Protein AF-A0A2J8NZD5-F1 (afdb_monomer_lite)

Organism: Pan troglodytes (NCBI:txid9598)

InterPro domains:
  IPR000998 MAM domain [PF00629] (62-159)
  IPR000998 MAM domain [PS50060] (60-159)
  IPR000998 MAM domain [SM00137] (57-159)
  IPR000998 MAM domain [cd06263] (62-159)
  IPR013320 Concanavalin A-like lectin/glucanase domain superfamily [SSF49899] (60-159)
  IPR051560 MAM domain-containing protein [PTHR23282] (23-158)

pLDDT: mean 88.91, std 10.76, range [33.0, 98.12]

Secondary structure (DSSP, 8-state):
----------------TT---------PPTT--EEEEE--EETTEE-PPEEEEEP----S-----STTGGG-EE-TTSSS--EEEETTT-SSPPPTT-S-SS-TTSSSS-EEEE---STT--TT----EEPP-----SS-----------STT------

Foldseek 3Di:
DDPPDDDDDDDDDDDDVPDDDDDDDDPDDPQDKDKDKDWDQDPVGTDDIDIDIDGRDQPVDFQLQDVCRSVKDWDPPFQDEWDKDFQVVCVVPEDPPDDDNGGPVPDRSGIDTDDHQDPPHDVPGDIDIGDPDDPCPDPDDDDDDDDDFDDPRGDDDDD

Radius of gyration: 21.81 Å; chains: 1; bounding box: 45×36×66 Å

Sequence (159 aa):
NQHNAVVKAIPVRRVEKGQLLEYILTDLRVPHSYEVRLTPYTTFGAGDMASRIIHYTEHNTCHFEDEKICGYTQDLTDNFDWTRQNALTQNPKRSPNTGPPTDISGTPEGYYMFIETSRPRELGDRARLVSPLYNASAKFYCVSFFYHMYGKHIGSLNL

Structure (mmCIF, N/CA/C/O backbone):
data_AF-A0A2J8NZD5-F1
#
_entry.id   AF-A0A2J8NZD5-F1
#
loop_
_atom_site.group_PDB
_atom_site.id
_atom_site.type_symbol
_atom_site.label_atom_id
_atom_site.label_alt_id
_atom_site.label_comp_id
_atom_site.label_asym_id
_atom_site.label_entity_id
_atom_site.label_seq_id
_atom_site.pdbx_PDB_ins_code
_atom_site.Cartn_x
_atom_site.Cartn_y
_atom_site.Cartn_z
_atom_site.occupancy
_atom_site.B_iso_or_equiv
_atom_site.auth_seq_id
_atom_site.auth_comp_id
_atom_site.auth_asym_id
_atom_site.auth_atom_id
_atom_site.pdbx_PDB_model_num
ATOM 1 N N . ASN A 1 1 ? -23.300 -19.268 18.865 1.00 33.00 1 ASN A N 1
ATOM 2 C CA . ASN A 1 1 ? -22.199 -20.238 19.048 1.00 33.00 1 ASN A CA 1
ATOM 3 C C . ASN A 1 1 ? -20.875 -19.492 19.112 1.00 33.00 1 ASN A C 1
ATOM 5 O O . ASN A 1 1 ? -20.461 -18.944 18.106 1.00 33.00 1 ASN A O 1
ATOM 9 N N . GLN A 1 2 ? -20.321 -19.406 20.329 1.00 38.09 2 GLN A N 1
ATOM 10 C CA . GLN A 1 2 ? -19.014 -18.860 20.742 1.00 38.09 2 GLN A CA 1
ATOM 11 C C . GLN A 1 2 ? -18.572 -17.518 20.123 1.00 38.09 2 GLN A C 1
ATOM 13 O O . GLN A 1 2 ? -17.814 -17.463 19.160 1.00 38.09 2 GLN A O 1
ATOM 18 N N . HIS A 1 3 ? -18.979 -16.415 20.762 1.00 53.62 3 HIS A N 1
ATOM 19 C CA . HIS A 1 3 ? -18.250 -15.151 20.654 1.00 53.62 3 HIS A CA 1
ATOM 20 C C . HIS A 1 3 ? -16.900 -15.324 21.362 1.00 53.62 3 HIS A C 1
ATOM 22 O O . HIS A 1 3 ? -16.835 -15.278 22.589 1.00 53.62 3 HIS A O 1
ATOM 28 N N . ASN A 1 4 ? -15.829 -15.570 20.606 1.00 59.75 4 ASN A N 1
ATOM 29 C CA . ASN A 1 4 ? -14.474 -15.572 21.155 1.00 59.75 4 ASN A CA 1
ATOM 30 C C . ASN A 1 4 ? -14.085 -14.136 21.525 1.00 59.75 4 ASN A C 1
ATOM 32 O O . ASN A 1 4 ? -13.623 -13.367 20.683 1.00 59.75 4 ASN A O 1
ATOM 36 N N . ALA A 1 5 ? -14.306 -13.767 22.786 1.00 67.06 5 ALA A N 1
ATOM 37 C CA . ALA A 1 5 ? -13.807 -12.520 23.342 1.00 67.06 5 ALA A CA 1
ATOM 38 C C . ALA A 1 5 ? -12.281 -12.612 23.478 1.00 67.06 5 ALA A C 1
ATOM 40 O O . ALA A 1 5 ? -11.762 -13.414 24.253 1.00 67.06 5 ALA A O 1
ATOM 41 N N . VAL A 1 6 ? -11.558 -11.796 22.713 1.00 78.19 6 VAL A N 1
ATOM 42 C CA . VAL A 1 6 ? -10.104 -11.663 22.849 1.00 78.19 6 VAL A CA 1
ATOM 43 C C . VAL A 1 6 ? -9.832 -10.582 23.886 1.00 78.19 6 VAL A C 1
ATOM 45 O O . VAL A 1 6 ? -10.091 -9.404 23.650 1.00 78.19 6 VAL A O 1
ATOM 48 N N . VAL A 1 7 ? -9.321 -10.985 25.048 1.00 82.62 7 VAL A N 1
ATOM 49 C CA . VAL A 1 7 ? -8.967 -10.065 26.134 1.00 82.62 7 VAL A CA 1
ATOM 50 C C . VAL A 1 7 ? -7.505 -9.654 25.980 1.00 82.62 7 VAL A C 1
ATOM 52 O O . VAL A 1 7 ? -6.620 -10.508 25.947 1.00 82.62 7 VAL A O 1
ATOM 55 N N . LYS A 1 8 ? -7.244 -8.346 25.898 1.00 84.12 8 LYS A N 1
ATOM 56 C CA . LYS A 1 8 ? -5.891 -7.775 25.874 1.00 84.12 8 LYS A CA 1
ATOM 57 C C . LYS A 1 8 ? -5.698 -6.856 27.075 1.00 84.12 8 LYS A C 1
ATOM 59 O O . LYS A 1 8 ? -6.498 -5.951 27.293 1.00 84.12 8 LYS A O 1
ATOM 64 N N . ALA A 1 9 ? -4.630 -7.077 27.838 1.00 85.62 9 ALA A N 1
ATOM 65 C CA . ALA A 1 9 ? -4.220 -6.156 28.889 1.00 85.62 9 ALA A CA 1
ATOM 66 C C . ALA A 1 9 ? -3.434 -4.998 28.262 1.00 85.62 9 ALA A C 1
ATOM 68 O O . ALA A 1 9 ? -2.393 -5.216 27.641 1.00 85.62 9 ALA A O 1
ATOM 69 N N . ILE A 1 10 ? -3.935 -3.773 28.420 1.00 87.38 10 ILE A N 1
ATOM 70 C CA . ILE A 1 10 ? -3.264 -2.558 27.952 1.00 87.38 10 ILE A CA 1
ATOM 71 C C . ILE A 1 10 ? -2.524 -1.961 29.155 1.00 87.38 10 ILE A C 1
ATOM 73 O O . ILE A 1 10 ? -3.181 -1.494 30.087 1.00 87.38 10 ILE A O 1
ATOM 77 N N . PRO A 1 11 ? -1.180 -2.001 29.199 1.00 82.75 11 PRO A N 1
ATOM 78 C CA . PRO A 1 11 ? -0.436 -1.430 30.310 1.00 82.75 11 PRO A CA 1
ATOM 79 C C . PRO A 1 11 ? -0.538 0.094 30.264 1.00 82.75 11 PRO A C 1
ATOM 81 O O . PRO A 1 11 ? -0.139 0.728 29.288 1.00 82.75 11 PRO A O 1
ATOM 84 N N . VAL A 1 12 ? -1.039 0.688 31.342 1.00 81.31 12 VAL A N 1
ATOM 85 C CA . VAL A 1 12 ? -1.168 2.141 31.480 1.00 81.31 12 VAL A CA 1
ATOM 86 C C . VAL A 1 12 ? -0.164 2.620 32.533 1.00 81.31 12 VAL A C 1
ATOM 88 O O . VAL A 1 12 ? -0.104 2.076 33.635 1.00 81.31 12 VAL A O 1
ATOM 91 N N . ARG A 1 13 ? 0.677 3.603 32.180 1.00 82.38 13 ARG A N 1
ATOM 92 C CA . ARG A 1 13 ? 1.633 4.252 33.106 1.00 82.38 13 ARG A CA 1
ATOM 93 C C . ARG A 1 13 ? 0.963 5.441 33.808 1.00 82.38 13 ARG A C 1
ATOM 95 O O . ARG A 1 13 ? -0.254 5.543 33.799 1.00 82.38 13 ARG A O 1
ATOM 102 N N . ARG A 1 14 ? 1.729 6.339 34.444 1.00 85.31 14 ARG A N 1
ATOM 103 C CA . ARG A 1 14 ? 1.170 7.595 34.978 1.00 85.31 14 ARG A CA 1
ATOM 104 C C . ARG A 1 14 ? 0.451 8.353 33.857 1.00 85.31 14 ARG A C 1
ATOM 106 O O . ARG A 1 14 ? 1.072 8.642 32.840 1.00 85.31 14 ARG A O 1
ATOM 113 N N . VAL A 1 15 ? -0.830 8.640 34.076 1.00 87.44 15 VAL A N 1
ATOM 114 C CA . VAL A 1 15 ? -1.693 9.395 33.163 1.00 87.44 15 VAL A CA 1
ATOM 115 C C . VAL A 1 15 ? -2.009 10.738 33.797 1.00 87.44 15 VAL A C 1
ATOM 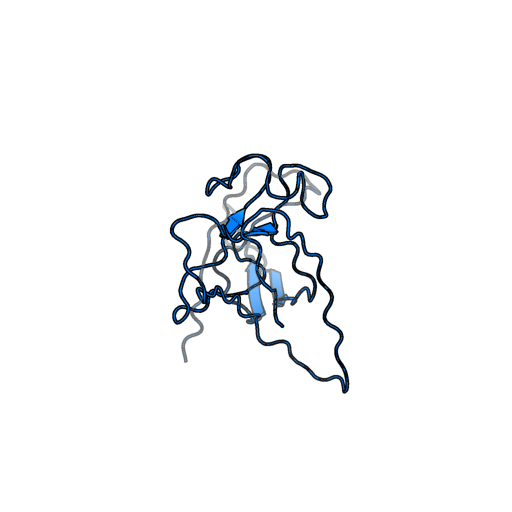117 O O . VAL A 1 15 ? -2.354 10.800 34.980 1.00 87.44 15 VAL A O 1
ATOM 120 N N . GLU A 1 16 ? -1.904 11.804 33.018 1.00 93.81 16 GLU A N 1
ATOM 121 C CA . GLU A 1 16 ? -2.304 13.144 33.439 1.00 93.81 16 GLU A CA 1
ATOM 122 C C . GLU A 1 16 ? -3.774 13.417 33.105 1.00 93.81 16 GLU A C 1
ATOM 124 O O . GLU A 1 16 ? -4.346 12.866 32.161 1.00 93.81 16 GLU A O 1
ATOM 129 N N . LYS A 1 17 ? -4.420 14.290 33.885 1.00 92.62 17 LYS A N 1
ATOM 130 C CA . LYS A 1 17 ? -5.815 14.663 33.632 1.00 92.62 17 LYS A CA 1
ATOM 131 C C . LYS A 1 17 ? -5.930 15.323 32.252 1.00 92.62 17 LYS A C 1
ATOM 133 O O . LYS A 1 17 ? -5.343 16.373 32.024 1.00 92.62 17 LYS A O 1
ATOM 138 N N . GLY A 1 18 ? -6.739 14.730 31.372 1.00 92.06 18 GLY A N 1
ATOM 139 C CA . GLY A 1 18 ? -6.959 15.216 30.004 1.00 92.06 18 GLY A CA 1
ATOM 140 C C . GLY A 1 18 ? -6.002 14.640 28.955 1.00 92.06 18 GLY A C 1
ATOM 141 O O . GLY A 1 18 ? -6.143 14.968 27.780 1.00 92.06 18 GLY A O 1
ATOM 142 N N . GLN A 1 19 ? -5.064 13.772 29.343 1.00 92.75 19 GLN A N 1
ATOM 143 C CA . GLN A 1 19 ? -4.166 13.101 28.406 1.00 92.75 19 GLN A CA 1
ATOM 144 C C . GLN A 1 19 ? -4.926 12.095 27.530 1.00 92.75 19 GLN A C 1
ATOM 146 O O . GLN A 1 19 ? -5.681 11.260 28.033 1.00 92.75 19 GLN A O 1
ATOM 151 N N . LEU A 1 20 ? -4.684 12.146 26.218 1.00 92.12 20 LEU A N 1
ATOM 152 C CA . LEU A 1 20 ? -5.160 11.134 25.280 1.00 92.12 20 LEU A CA 1
ATOM 153 C C . LEU A 1 20 ? -4.230 9.916 25.312 1.00 92.12 20 LEU A C 1
ATOM 155 O O . LEU A 1 20 ? -3.008 10.059 25.280 1.00 92.12 20 LEU A O 1
ATOM 159 N N . LEU A 1 21 ? -4.818 8.724 25.362 1.00 91.06 21 LEU A N 1
ATOM 160 C CA . LEU A 1 21 ? -4.101 7.456 25.276 1.00 91.06 21 LEU A CA 1
ATOM 161 C C . LEU A 1 21 ? -4.446 6.770 23.958 1.00 91.06 21 LEU A C 1
ATOM 163 O O . LEU A 1 21 ? -5.598 6.798 23.524 1.00 91.06 21 LEU A O 1
ATOM 167 N N . GLU A 1 22 ? -3.455 6.124 23.357 1.00 90.44 22 GLU A N 1
ATOM 168 C CA . GLU A 1 22 ? -3.596 5.398 22.099 1.00 90.44 22 GLU A CA 1
ATOM 169 C C . GLU A 1 22 ? -3.207 3.928 22.285 1.00 90.44 22 GLU A C 1
ATOM 171 O O . GLU A 1 22 ? -2.241 3.602 22.978 1.00 90.44 22 GLU A O 1
ATOM 176 N N . TYR A 1 23 ? -3.976 3.033 21.664 1.00 88.56 23 TYR A N 1
ATOM 177 C CA . TYR A 1 23 ? -3.655 1.614 21.567 1.00 88.56 23 TYR A CA 1
ATOM 178 C C . TYR A 1 23 ? -4.128 1.066 20.221 1.00 88.56 23 TYR A C 1
ATOM 180 O O . TYR A 1 23 ? -5.292 1.233 19.851 1.00 88.56 23 TYR A O 1
ATOM 188 N N . ILE A 1 24 ? -3.234 0.387 19.504 1.00 85.38 24 ILE A N 1
ATOM 189 C CA . ILE A 1 24 ? -3.491 -0.111 18.150 1.00 85.38 24 ILE A CA 1
ATOM 190 C C . ILE A 1 24 ? -3.890 -1.590 18.209 1.00 85.38 24 ILE A C 1
ATOM 192 O O . ILE A 1 24 ? -3.140 -2.443 18.686 1.00 85.38 24 ILE A O 1
ATOM 196 N N . LEU A 1 25 ? -5.079 -1.909 17.693 1.00 86.12 25 LEU A N 1
ATOM 197 C CA . LEU A 1 25 ? -5.566 -3.284 17.565 1.00 86.12 25 LEU A CA 1
ATOM 198 C C . LEU A 1 25 ? -5.021 -3.920 16.276 1.00 86.12 25 LEU A C 1
ATOM 200 O O . LEU A 1 25 ? -5.476 -3.613 15.178 1.00 86.12 25 LEU A O 1
ATOM 204 N N . THR A 1 26 ? -4.057 -4.832 16.404 1.00 81.12 26 THR A N 1
ATOM 205 C CA . THR A 1 26 ? -3.338 -5.418 15.256 1.00 81.12 26 THR A CA 1
ATOM 206 C C . THR A 1 26 ? -4.052 -6.591 14.579 1.00 81.12 26 THR A C 1
ATOM 208 O O . THR A 1 26 ? -3.921 -6.759 13.365 1.00 81.12 26 THR A O 1
ATOM 211 N N . ASP A 1 27 ? -4.848 -7.355 15.334 1.00 81.69 27 ASP A N 1
ATOM 212 C CA . ASP A 1 27 ? -5.323 -8.698 14.943 1.00 81.69 27 ASP A CA 1
ATOM 213 C C . ASP A 1 27 ? -6.793 -8.712 14.489 1.00 81.69 27 ASP A C 1
ATOM 215 O O . ASP A 1 27 ? -7.502 -9.713 14.612 1.00 81.69 27 ASP A O 1
ATOM 219 N N . LEU A 1 28 ? -7.283 -7.573 14.001 1.00 82.06 28 LEU A N 1
ATOM 220 C CA . LEU A 1 28 ? -8.639 -7.448 13.480 1.00 82.06 28 LEU A CA 1
ATOM 221 C C . LEU A 1 28 ? -8.701 -8.000 12.054 1.00 82.06 28 LEU A C 1
ATOM 223 O O . LEU A 1 28 ? -7.918 -7.614 11.186 1.00 82.06 28 LEU A O 1
ATOM 227 N N . ARG A 1 29 ? -9.664 -8.886 11.800 1.00 79.06 29 ARG A N 1
ATOM 228 C CA . ARG A 1 29 ? -9.978 -9.382 10.456 1.00 79.06 29 ARG A CA 1
ATOM 229 C C . ARG A 1 29 ? -10.874 -8.392 9.727 1.00 79.06 29 ARG A C 1
ATOM 231 O O . ARG A 1 29 ? -11.991 -8.116 10.170 1.00 79.06 29 ARG A O 1
ATOM 238 N N . VAL A 1 30 ? -10.407 -7.931 8.580 1.00 72.81 30 VAL A N 1
ATOM 239 C CA . VAL A 1 30 ? -11.204 -7.218 7.577 1.00 72.81 30 VAL A CA 1
ATOM 240 C C . VAL A 1 30 ? -12.253 -8.179 6.979 1.00 72.81 30 VAL A C 1
ATOM 242 O O . VAL A 1 30 ? -11.995 -9.386 6.940 1.00 72.81 30 VAL A O 1
ATOM 245 N N . PRO A 1 31 ? -13.452 -7.724 6.567 1.00 70.00 31 PRO A N 1
ATOM 246 C CA . PRO A 1 31 ? -14.043 -6.386 6.705 1.00 70.00 31 PRO A CA 1
ATOM 247 C C . PRO A 1 31 ? -14.988 -6.293 7.917 1.00 70.00 31 PRO A C 1
ATOM 249 O O . PRO A 1 31 ? -16.036 -5.651 7.870 1.00 70.00 31 PRO A O 1
ATOM 252 N N . HIS A 1 32 ? -14.679 -7.005 9.002 1.00 78.19 32 HIS A N 1
ATOM 253 C CA . HIS A 1 32 ? -15.623 -7.166 10.102 1.00 78.19 32 HIS A CA 1
ATOM 254 C C . HIS A 1 32 ? -15.660 -5.928 11.004 1.00 78.19 32 HIS A C 1
ATOM 256 O O . HIS A 1 32 ? -14.663 -5.228 11.187 1.00 78.19 32 HIS A O 1
ATOM 262 N N . SER A 1 33 ? -16.828 -5.686 11.598 1.00 83.56 33 SER A N 1
ATOM 263 C CA . SER A 1 33 ? -16.969 -4.754 12.718 1.00 83.56 33 SER A CA 1
ATOM 264 C C . SER A 1 33 ? -16.720 -5.486 14.034 1.00 83.56 33 SER A C 1
ATOM 266 O O . SER A 1 33 ? -17.058 -6.663 14.165 1.00 83.56 33 SER A O 1
ATOM 268 N N . TYR A 1 34 ? -16.157 -4.783 15.012 1.00 87.62 34 TYR A N 1
ATOM 269 C CA . TYR A 1 34 ? -15.829 -5.340 16.324 1.00 87.62 34 TYR A CA 1
ATOM 270 C C . TYR A 1 34 ? -16.447 -4.480 17.418 1.00 87.62 34 TYR A C 1
ATOM 272 O O . TYR A 1 34 ? -16.325 -3.259 17.392 1.00 87.62 34 TYR A O 1
ATOM 280 N N . GLU A 1 35 ? -17.086 -5.104 18.404 1.00 93.56 35 GLU A N 1
ATOM 281 C CA . GLU A 1 35 ? -17.408 -4.420 19.653 1.00 93.56 35 GLU A CA 1
ATOM 282 C C . GLU A 1 35 ? -16.156 -4.412 20.537 1.00 93.56 35 GLU A C 1
ATOM 284 O O . GLU A 1 35 ? -15.680 -5.461 20.972 1.00 93.56 35 GLU A O 1
ATOM 289 N N . VAL A 1 36 ? -15.612 -3.226 20.799 1.00 93.31 36 VAL A N 1
ATOM 290 C CA . VAL A 1 36 ? -14.497 -3.034 21.727 1.00 93.31 36 VAL A CA 1
ATOM 291 C C . VAL A 1 36 ? -15.068 -2.647 23.080 1.00 93.31 36 VAL A C 1
ATOM 293 O O . VAL A 1 36 ? -15.828 -1.685 23.184 1.00 93.31 36 VAL A O 1
ATOM 296 N N . ARG A 1 37 ? -14.683 -3.387 24.120 1.00 94.19 37 ARG A N 1
ATOM 297 C CA . ARG A 1 37 ? -15.052 -3.131 25.515 1.00 94.19 37 ARG A CA 1
ATOM 298 C C . ARG A 1 37 ? -13.793 -2.780 26.299 1.00 94.19 37 ARG A C 1
ATOM 300 O O . ARG A 1 37 ? -12.837 -3.551 26.300 1.00 94.19 37 ARG A O 1
ATOM 307 N N . LEU A 1 38 ? -13.789 -1.617 26.939 1.00 94.12 38 LEU A N 1
ATOM 308 C CA . LEU A 1 38 ? -12.698 -1.128 27.774 1.00 94.12 38 LEU A CA 1
ATOM 309 C C . LEU A 1 38 ? -13.168 -1.082 29.223 1.00 94.12 38 LEU A C 1
ATOM 311 O O . LEU A 1 38 ? -14.105 -0.357 29.550 1.00 94.12 38 LEU A O 1
ATOM 315 N N . THR A 1 39 ? -12.495 -1.839 30.084 1.00 94.44 39 THR A N 1
ATOM 316 C CA . THR A 1 3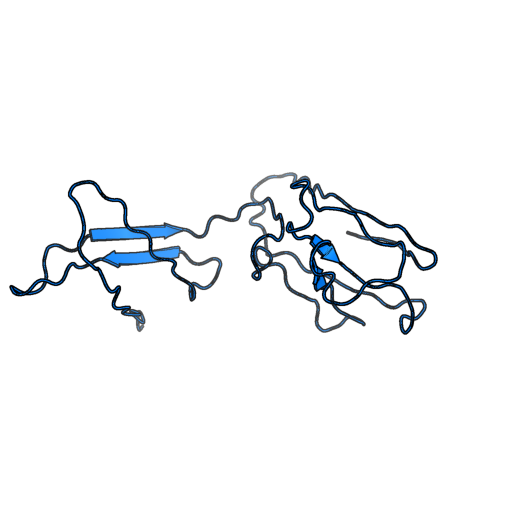9 ? -12.757 -1.863 31.525 1.00 94.44 39 THR A CA 1
ATOM 317 C C . THR A 1 39 ? -11.494 -1.415 32.255 1.00 94.44 39 THR A C 1
ATOM 319 O O . THR A 1 39 ? -10.463 -2.082 32.133 1.00 94.44 39 THR A O 1
ATOM 322 N N . PRO A 1 40 ? -11.526 -0.296 32.997 1.00 93.44 40 PRO A N 1
ATOM 323 C CA . PRO A 1 40 ? -10.390 0.115 33.805 1.00 93.44 40 PRO A CA 1
ATOM 324 C C . PRO A 1 40 ? -10.251 -0.820 35.009 1.00 93.44 40 PRO A C 1
ATOM 326 O O . PRO A 1 40 ? -11.234 -1.135 35.677 1.00 93.44 40 PRO A O 1
ATOM 329 N N . TYR A 1 41 ? -9.024 -1.234 35.312 1.00 91.62 41 TYR A N 1
ATOM 330 C CA . TYR A 1 41 ? -8.709 -1.988 36.523 1.00 91.62 41 TYR A CA 1
ATOM 331 C C . TYR A 1 41 ? -7.878 -1.122 37.463 1.00 91.62 41 TYR A C 1
ATOM 333 O O . TYR A 1 41 ? -6.859 -0.554 37.073 1.00 91.62 41 TYR A O 1
ATOM 341 N N . THR A 1 42 ? -8.328 -1.026 38.708 1.00 89.38 42 THR A N 1
ATOM 342 C CA . THR A 1 42 ? -7.673 -0.279 39.785 1.00 89.38 42 THR A CA 1
ATOM 343 C C . THR A 1 42 ? -7.323 -1.221 40.933 1.00 89.38 42 THR A C 1
ATOM 345 O O . THR A 1 42 ? -7.703 -2.392 40.938 1.00 89.38 42 THR A O 1
ATOM 348 N N . THR A 1 43 ? -6.654 -0.703 41.962 1.00 91.69 43 THR A N 1
ATOM 349 C CA . THR A 1 43 ? -6.422 -1.438 43.215 1.00 91.69 43 THR A CA 1
ATOM 350 C C . THR A 1 43 ? -7.714 -1.815 43.945 1.00 91.69 43 THR A C 1
ATOM 352 O O . THR A 1 43 ? -7.688 -2.703 44.788 1.00 91.69 43 THR A O 1
ATOM 355 N N . PHE A 1 44 ? -8.836 -1.163 43.628 1.00 94.25 44 PHE A N 1
ATOM 356 C CA . PHE A 1 44 ? -10.158 -1.455 44.191 1.00 94.25 44 PHE A CA 1
ATOM 357 C C . PHE A 1 44 ? -10.980 -2.422 43.324 1.00 94.25 44 PHE A C 1
ATOM 359 O O . PHE A 1 44 ? -12.093 -2.780 43.698 1.00 94.25 44 PHE A O 1
ATOM 366 N N . GLY A 1 45 ? -10.440 -2.858 42.181 1.00 92.81 45 GLY A N 1
ATOM 367 C CA . GLY A 1 45 ? -11.107 -3.753 41.237 1.00 92.81 45 GLY A CA 1
ATOM 368 C C . GLY A 1 45 ? -11.464 -3.083 39.911 1.00 92.81 45 GLY A C 1
ATOM 369 O O . GLY A 1 45 ? -10.869 -2.074 39.519 1.00 92.81 45 GLY A O 1
ATOM 370 N N . ALA A 1 46 ? -12.412 -3.696 39.199 1.00 93.94 46 ALA A N 1
ATOM 371 C CA . ALA A 1 46 ? -12.903 -3.219 37.911 1.00 93.94 46 ALA A CA 1
ATOM 372 C C . ALA A 1 46 ? -13.798 -1.983 38.093 1.00 93.94 46 ALA A C 1
ATOM 374 O O . ALA A 1 46 ? -14.730 -2.008 38.894 1.00 93.94 46 ALA A O 1
ATOM 375 N N . GLY A 1 47 ? -13.506 -0.916 37.352 1.00 94.44 47 GLY A N 1
ATOM 376 C CA . GLY A 1 47 ? -14.373 0.255 37.249 1.00 94.44 47 GLY A CA 1
ATOM 377 C C . GLY A 1 47 ? -15.395 0.124 36.118 1.00 94.44 47 GLY A C 1
ATOM 378 O O . GLY A 1 47 ? -15.587 -0.952 35.547 1.00 94.44 47 GLY A O 1
ATOM 379 N N . ASP A 1 48 ? -16.027 1.243 35.774 1.00 96.50 48 ASP A N 1
ATOM 380 C CA . ASP A 1 48 ? -17.094 1.276 34.775 1.00 96.50 48 ASP A CA 1
ATOM 381 C C . ASP A 1 48 ? -16.581 0.962 33.364 1.00 96.50 48 ASP A C 1
ATOM 383 O O . ASP A 1 48 ? -15.605 1.538 32.879 1.00 96.50 48 ASP A O 1
ATOM 387 N N . MET A 1 49 ? -17.264 0.035 32.690 1.00 95.69 49 MET A N 1
ATOM 388 C CA . MET A 1 49 ? -16.940 -0.375 31.326 1.00 95.69 49 MET A CA 1
ATOM 389 C C . MET A 1 49 ? -17.485 0.629 30.306 1.00 95.69 49 MET A C 1
ATOM 391 O O . MET A 1 49 ? -18.674 0.944 30.305 1.00 95.69 49 MET A O 1
ATOM 395 N N . ALA A 1 50 ? -16.643 1.027 29.357 1.00 96.38 50 ALA A N 1
ATOM 396 C CA . ALA A 1 50 ? -17.062 1.697 28.131 1.00 96.38 50 ALA A CA 1
ATOM 397 C C . ALA A 1 50 ? -17.064 0.699 26.967 1.00 96.38 50 ALA A C 1
ATOM 399 O O . ALA A 1 50 ? -16.198 -0.172 26.886 1.00 96.38 50 ALA A O 1
ATOM 400 N N . SER A 1 51 ? -18.017 0.821 26.042 1.00 96.31 51 SER A N 1
ATOM 401 C CA . SER A 1 51 ? -18.049 -0.006 24.833 1.00 96.31 51 SER A CA 1
ATOM 402 C C . SER A 1 51 ? -18.302 0.832 23.588 1.00 96.31 51 SER A C 1
ATOM 404 O O . SER A 1 51 ? -18.994 1.850 23.640 1.00 96.31 51 SER A O 1
ATOM 406 N N . ARG A 1 52 ? -17.709 0.420 22.468 1.00 94.62 52 ARG A N 1
ATOM 407 C CA . ARG A 1 52 ? -17.924 1.040 21.160 1.00 94.62 52 ARG A CA 1
ATOM 408 C C . ARG A 1 52 ? -17.771 0.004 20.059 1.00 94.62 52 ARG A C 1
ATOM 410 O O . ARG A 1 52 ? -16.823 -0.777 20.069 1.00 94.62 52 ARG A O 1
ATOM 417 N N . ILE A 1 53 ? -18.669 0.039 19.080 1.00 91.06 53 ILE A N 1
ATOM 418 C CA . ILE A 1 53 ? -18.492 -0.716 17.841 1.00 91.06 53 ILE A CA 1
ATOM 419 C C . ILE A 1 53 ? -17.535 0.073 16.948 1.00 91.06 53 ILE A C 1
ATOM 421 O O . ILE A 1 53 ? -17.796 1.231 16.615 1.00 91.06 53 ILE A O 1
ATOM 425 N N . ILE A 1 54 ? -16.410 -0.544 16.596 1.00 88.00 54 ILE A N 1
ATOM 426 C CA . ILE A 1 54 ? -15.514 -0.049 15.556 1.00 88.00 54 ILE A CA 1
ATOM 427 C C . ILE A 1 54 ? -15.877 -0.729 14.242 1.00 88.00 54 ILE A C 1
ATOM 429 O O . ILE A 1 54 ? -16.081 -1.945 14.182 1.00 88.00 54 ILE A O 1
ATOM 433 N N . HIS A 1 55 ? -15.968 0.074 13.192 1.00 78.38 55 HIS A N 1
ATOM 434 C CA . HIS A 1 55 ? -16.226 -0.404 11.846 1.00 78.38 55 HIS A CA 1
ATOM 435 C C . HIS A 1 55 ? -14.919 -0.403 11.074 1.00 78.38 55 HIS A C 1
AT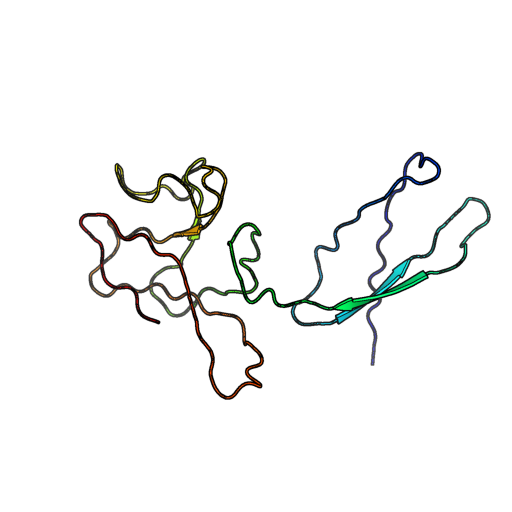OM 437 O O . HIS A 1 55 ?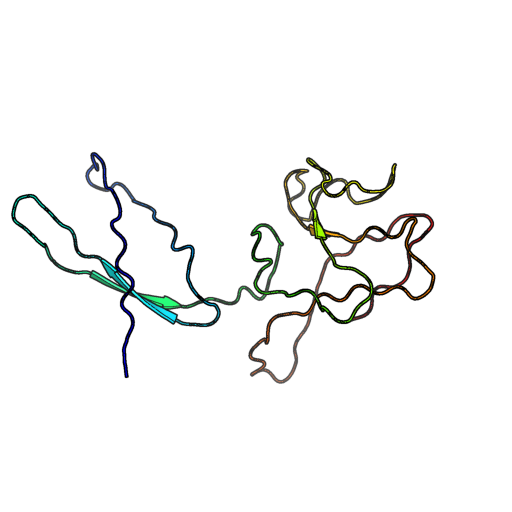 -14.151 0.557 11.152 1.00 78.38 55 HIS A O 1
ATOM 443 N N . TYR A 1 56 ? -14.685 -1.463 10.309 1.00 72.44 56 TYR A N 1
ATOM 444 C CA . TYR A 1 56 ? -13.740 -1.362 9.217 1.00 72.44 56 TYR A CA 1
ATOM 445 C C . TYR A 1 56 ? -14.300 -0.360 8.204 1.00 72.44 56 TYR A C 1
ATOM 447 O O . TYR A 1 56 ? -15.375 -0.568 7.643 1.00 72.44 56 TYR A O 1
ATOM 455 N N . THR A 1 57 ? -13.602 0.752 8.014 1.00 66.00 57 THR A N 1
ATOM 456 C CA . THR A 1 57 ? -13.878 1.690 6.930 1.00 66.00 57 THR A CA 1
ATOM 457 C C . THR A 1 57 ? -12.958 1.347 5.774 1.00 66.00 57 THR A C 1
ATOM 459 O O . THR A 1 57 ? -11.745 1.538 5.882 1.00 66.00 57 THR A O 1
ATOM 462 N N . GLU A 1 58 ? -13.530 0.861 4.670 1.00 58.59 58 GLU A N 1
ATOM 463 C CA . GLU A 1 58 ? -12.823 0.839 3.392 1.00 58.59 58 GLU A CA 1
ATOM 464 C C . GLU A 1 58 ? -12.514 2.279 3.008 1.00 58.59 58 GLU A C 1
ATOM 466 O O . GLU A 1 58 ? -13.373 3.032 2.547 1.00 58.59 58 GLU A O 1
ATOM 471 N N . HIS A 1 59 ? -11.268 2.686 3.217 1.00 65.75 59 HIS A N 1
ATOM 472 C CA . HIS A 1 59 ? -10.748 3.776 2.423 1.00 65.75 59 HIS A CA 1
ATOM 473 C C . HIS A 1 59 ? -10.656 3.245 0.991 1.00 65.75 59 HIS A C 1
ATOM 475 O O . HIS A 1 59 ? -9.779 2.449 0.668 1.00 65.75 59 HIS A O 1
ATOM 481 N N . ASN A 1 60 ? -11.562 3.707 0.125 1.00 74.12 60 ASN A N 1
ATOM 482 C CA . ASN A 1 60 ? -11.511 3.456 -1.324 1.00 74.12 60 ASN A CA 1
ATOM 483 C C . ASN A 1 60 ? -10.228 4.021 -1.974 1.00 74.12 60 ASN A C 1
ATOM 485 O O . ASN A 1 60 ? -9.996 3.854 -3.166 1.00 74.12 60 ASN A O 1
ATOM 489 N N . THR A 1 61 ? -9.404 4.716 -1.191 1.00 85.88 61 THR A N 1
ATOM 490 C CA . THR A 1 61 ? -8.075 5.206 -1.533 1.00 85.88 61 THR A CA 1
ATOM 491 C C . THR A 1 61 ? -7.023 4.346 -0.842 1.00 85.88 61 THR A C 1
ATOM 493 O O . THR A 1 61 ? -6.996 4.280 0.388 1.00 85.88 61 THR A O 1
ATOM 496 N N . CYS A 1 62 ? -6.121 3.743 -1.614 1.00 90.44 62 CYS A N 1
ATOM 497 C CA . CYS A 1 62 ? -4.971 3.032 -1.070 1.00 90.44 62 CYS A CA 1
ATOM 498 C C . CYS A 1 62 ? -3.666 3.726 -1.460 1.00 90.44 62 CYS A C 1
ATOM 500 O O . CYS A 1 62 ? -3.366 3.866 -2.642 1.00 90.44 62 CYS A O 1
ATOM 502 N N . HIS A 1 63 ? -2.895 4.139 -0.454 1.00 93.31 63 HIS A N 1
ATOM 503 C CA . HIS A 1 63 ? -1.575 4.755 -0.627 1.00 93.31 63 HIS A CA 1
ATOM 504 C C . HIS A 1 63 ? -0.425 3.803 -0.279 1.00 93.31 63 HIS A C 1
ATOM 506 O O . HIS A 1 63 ? 0.721 4.202 -0.322 1.00 93.31 63 HIS A O 1
ATOM 512 N N . PHE A 1 64 ? -0.719 2.548 0.078 1.00 94.75 64 PHE A N 1
ATOM 513 C CA . PHE A 1 64 ? 0.278 1.523 0.423 1.00 94.75 64 PHE A CA 1
ATOM 514 C C . PHE A 1 64 ? 1.202 1.866 1.606 1.00 94.75 64 PHE A C 1
ATOM 516 O O . PHE A 1 64 ? 2.171 1.156 1.847 1.00 94.75 64 PHE A O 1
ATOM 523 N N . GLU A 1 65 ? 0.881 2.878 2.412 1.00 93.50 65 GLU A N 1
ATOM 524 C CA . GLU A 1 65 ? 1.657 3.240 3.609 1.00 93.50 65 GLU A CA 1
ATOM 525 C C . GLU A 1 65 ? 1.600 2.186 4.728 1.00 93.50 65 GLU A C 1
ATOM 527 O O . GLU A 1 65 ? 2.506 2.113 5.552 1.00 93.50 65 GLU A O 1
ATOM 532 N N . ASP A 1 66 ? 0.597 1.309 4.718 1.00 90.38 66 ASP A N 1
ATOM 533 C CA . ASP A 1 66 ? 0.485 0.167 5.632 1.00 90.38 66 ASP A CA 1
ATOM 534 C C . ASP A 1 66 ? 0.918 -1.134 4.929 1.00 90.38 66 ASP A C 1
ATOM 536 O O . ASP A 1 66 ? 0.598 -1.360 3.757 1.00 90.38 66 ASP A O 1
ATOM 540 N N . GLU A 1 67 ? 1.617 -2.017 5.646 1.00 89.31 67 GLU A N 1
ATOM 541 C CA . GLU A 1 67 ? 2.052 -3.333 5.150 1.00 89.31 67 GLU A CA 1
ATOM 542 C C . GLU A 1 67 ? 0.886 -4.235 4.722 1.00 89.31 67 GLU A C 1
ATOM 544 O O . GLU A 1 67 ? 1.054 -5.104 3.869 1.00 89.31 67 GLU A O 1
ATOM 549 N N . LYS A 1 68 ? -0.315 -4.007 5.260 1.00 87.94 68 LYS A N 1
ATOM 550 C CA . LYS A 1 68 ? -1.547 -4.712 4.883 1.00 87.94 68 LYS A CA 1
ATOM 551 C C . LYS A 1 68 ? -2.085 -4.298 3.513 1.00 87.94 68 LYS A C 1
ATOM 553 O O . LYS A 1 68 ? -3.122 -4.822 3.108 1.00 87.94 68 LYS A O 1
ATOM 558 N N . ILE A 1 69 ? -1.444 -3.340 2.830 1.00 92.00 69 ILE A N 1
ATOM 559 C CA . ILE A 1 69 ? -1.750 -2.888 1.460 1.00 92.00 69 ILE A CA 1
ATOM 560 C C . ILE A 1 69 ? -3.249 -2.682 1.208 1.00 92.00 69 ILE A C 1
ATOM 562 O O . ILE A 1 69 ? -3.779 -3.055 0.170 1.00 92.00 69 ILE A O 1
ATOM 566 N N . CYS A 1 70 ? -3.952 -2.117 2.193 1.00 90.00 70 CYS A N 1
ATOM 567 C CA . CYS A 1 70 ? -5.393 -1.847 2.152 1.00 90.00 70 CYS A CA 1
ATOM 568 C C . CYS A 1 70 ? -6.273 -3.065 1.800 1.00 90.00 70 CYS A C 1
ATOM 570 O O . CYS A 1 70 ? -7.377 -2.894 1.290 1.00 90.00 70 CYS A O 1
ATOM 572 N N . GLY A 1 71 ? -5.799 -4.286 2.063 1.00 88.62 71 GLY A N 1
ATOM 573 C CA . GLY A 1 71 ? -6.522 -5.520 1.754 1.00 88.62 71 GLY A CA 1
ATOM 574 C C . GLY A 1 71 ? -6.354 -6.030 0.321 1.00 88.62 71 GLY A C 1
ATOM 575 O O . GLY A 1 71 ? -7.007 -7.009 -0.031 1.00 88.62 71 GLY A O 1
ATOM 576 N N . TYR A 1 72 ? -5.490 -5.415 -0.494 1.00 93.19 72 TYR A N 1
ATOM 577 C CA . TYR A 1 72 ? -5.062 -6.028 -1.752 1.00 93.19 72 TYR A CA 1
ATOM 578 C C . TYR A 1 72 ? -4.335 -7.352 -1.474 1.00 93.19 72 TYR A C 1
ATOM 580 O O . TYR A 1 72 ? -3.730 -7.545 -0.418 1.00 93.19 72 TYR A O 1
ATOM 588 N N . THR A 1 73 ? -4.394 -8.277 -2.425 1.00 95.44 73 THR A N 1
ATOM 589 C CA . THR A 1 73 ? -3.791 -9.612 -2.312 1.00 95.44 73 THR A CA 1
ATOM 590 C C . THR A 1 73 ? -3.011 -9.957 -3.574 1.00 95.44 73 THR A C 1
ATOM 592 O O . THR A 1 73 ? -3.384 -9.531 -4.664 1.00 95.44 73 THR A O 1
ATOM 595 N N . GLN A 1 74 ? -1.910 -10.698 -3.437 1.00 97.00 74 GLN A N 1
ATOM 596 C CA . GLN A 1 74 ? -1.180 -11.230 -4.592 1.00 97.00 74 GLN A CA 1
ATOM 597 C C . GLN A 1 74 ? -1.926 -12.421 -5.180 1.00 97.00 74 GLN A C 1
ATOM 599 O O . GLN A 1 74 ? -2.464 -13.247 -4.433 1.00 97.00 74 GLN A O 1
ATOM 604 N N . ASP A 1 75 ? -1.936 -12.530 -6.503 1.00 97.44 75 ASP A N 1
ATOM 605 C CA . ASP A 1 75 ? -2.451 -13.718 -7.163 1.00 97.44 75 ASP A CA 1
ATOM 606 C C . ASP A 1 75 ? -1.395 -14.827 -7.194 1.00 97.44 75 ASP A C 1
ATOM 608 O O . ASP A 1 75 ? -0.438 -14.784 -7.952 1.00 97.44 75 ASP A O 1
ATOM 612 N N . LEU A 1 76 ? -1.630 -15.894 -6.435 1.00 95.31 76 LEU A N 1
ATOM 613 C CA . LEU A 1 76 ? -0.705 -17.029 -6.332 1.00 95.31 76 LEU A CA 1
ATOM 614 C C . LEU A 1 76 ? -0.599 -17.886 -7.608 1.00 95.31 76 LEU A C 1
ATOM 616 O O . LEU A 1 76 ? 0.111 -18.891 -7.613 1.00 95.31 76 LEU A O 1
ATOM 620 N N . THR A 1 77 ? -1.353 -17.561 -8.659 1.00 97.25 77 THR A N 1
ATOM 621 C CA . THR A 1 77 ? -1.386 -18.314 -9.922 1.00 97.25 77 THR A CA 1
ATOM 622 C C . THR A 1 77 ? -0.662 -17.608 -11.070 1.00 97.25 77 THR A C 1
ATOM 624 O O . THR A 1 77 ? -0.729 -18.074 -12.209 1.00 97.25 77 THR A O 1
ATOM 627 N N . ASP A 1 78 ? -0.016 -16.472 -10.807 1.00 97.25 78 ASP A N 1
ATOM 628 C CA . ASP A 1 78 ? 0.800 -15.752 -11.783 1.00 97.25 78 ASP A CA 1
ATOM 629 C C . ASP A 1 78 ? 2.286 -16.179 -11.753 1.00 97.25 78 ASP A C 1
ATOM 631 O O . ASP A 1 78 ? 2.637 -17.235 -11.223 1.00 97.25 78 ASP A O 1
ATOM 635 N N . ASN A 1 79 ? 3.156 -15.426 -12.432 1.00 97.94 79 ASN A N 1
ATOM 636 C CA . ASN A 1 79 ? 4.570 -15.779 -12.567 1.00 97.94 79 ASN A CA 1
ATOM 637 C C . ASN A 1 79 ? 5.439 -15.190 -11.447 1.00 97.94 79 ASN A C 1
ATOM 639 O O . ASN A 1 79 ? 6.515 -15.729 -11.169 1.00 97.94 79 ASN A O 1
ATOM 643 N N . PHE A 1 80 ? 5.041 -14.052 -10.876 1.00 96.81 80 PHE A N 1
ATOM 644 C CA . PHE A 1 80 ? 5.782 -13.344 -9.839 1.00 96.81 80 PHE A CA 1
ATOM 645 C C . PHE A 1 80 ? 4.926 -12.252 -9.191 1.00 96.81 80 PHE A C 1
ATOM 647 O O . PHE A 1 80 ? 4.050 -11.680 -9.828 1.00 96.81 80 PHE A O 1
ATOM 654 N N . ASP A 1 81 ? 5.272 -11.879 -7.961 1.00 96.81 81 ASP A N 1
ATOM 655 C CA . ASP A 1 81 ? 4.465 -10.951 -7.172 1.00 96.81 81 ASP A CA 1
ATOM 656 C C . ASP A 1 81 ? 4.833 -9.473 -7.370 1.00 96.81 81 ASP A C 1
ATOM 658 O O . ASP A 1 81 ? 5.985 -9.102 -7.638 1.00 96.81 81 ASP A O 1
ATOM 662 N N . TRP A 1 82 ? 3.850 -8.605 -7.126 1.00 97.44 82 TRP A N 1
ATOM 663 C CA . TRP A 1 82 ? 4.109 -7.203 -6.809 1.00 97.44 82 TRP A CA 1
ATOM 664 C C . TRP A 1 82 ? 4.780 -7.092 -5.438 1.00 97.44 82 TRP A C 1
ATOM 666 O O . TRP A 1 82 ? 4.450 -7.827 -4.515 1.00 97.44 82 TRP A O 1
ATOM 676 N N . THR A 1 83 ? 5.642 -6.105 -5.235 1.00 96.25 83 THR A N 1
ATOM 677 C CA . THR A 1 83 ? 6.274 -5.885 -3.931 1.00 96.25 83 THR A CA 1
ATOM 678 C C . THR A 1 83 ? 6.069 -4.460 -3.464 1.00 96.25 83 THR A C 1
ATOM 680 O O . THR A 1 83 ? 6.224 -3.514 -4.231 1.00 96.25 83 THR A O 1
ATOM 683 N N . ARG A 1 84 ? 5.734 -4.299 -2.185 1.00 97.19 84 ARG A N 1
ATOM 684 C CA . ARG A 1 84 ? 5.684 -2.996 -1.527 1.00 97.19 84 ARG A CA 1
ATOM 685 C C . ARG A 1 84 ? 7.112 -2.476 -1.348 1.00 97.19 84 ARG A C 1
ATOM 687 O O . ARG A 1 84 ? 7.904 -3.098 -0.647 1.00 97.19 84 ARG A O 1
ATOM 694 N N . GLN A 1 85 ? 7.436 -1.359 -1.989 1.00 96.94 85 GLN A N 1
ATOM 695 C CA . GLN A 1 85 ? 8.779 -0.769 -2.013 1.00 96.94 85 GLN A CA 1
ATOM 696 C C . GLN A 1 85 ? 8.692 0.741 -1.746 1.00 96.94 85 GLN A C 1
ATOM 698 O O . GLN A 1 85 ? 7.658 1.360 -1.987 1.00 96.94 85 GLN A O 1
ATOM 703 N N . ASN A 1 86 ? 9.792 1.336 -1.282 1.00 97.25 86 ASN A N 1
ATOM 704 C CA . ASN A 1 86 ? 10.003 2.781 -1.279 1.00 97.25 86 ASN A CA 1
ATOM 705 C C . ASN A 1 86 ? 11.376 3.150 -1.864 1.00 97.25 86 ASN A C 1
ATOM 707 O O . ASN A 1 86 ? 12.260 2.302 -2.036 1.00 97.25 86 ASN A O 1
ATOM 711 N N . ALA A 1 87 ? 11.561 4.429 -2.190 1.00 96.56 87 ALA A N 1
ATOM 712 C CA . ALA A 1 87 ? 12.787 4.903 -2.826 1.00 96.56 87 ALA A CA 1
ATOM 713 C C . ALA A 1 87 ? 13.976 5.003 -1.856 1.00 96.56 87 ALA A C 1
ATOM 715 O O . ALA A 1 87 ? 15.118 4.924 -2.314 1.00 96.56 87 ALA A O 1
ATOM 716 N N . LEU A 1 88 ? 13.719 5.145 -0.551 1.00 96.44 88 LEU A N 1
ATOM 717 C CA . LEU A 1 88 ? 14.745 5.218 0.489 1.00 96.44 88 LEU A CA 1
ATOM 718 C C . LEU A 1 88 ? 15.486 3.888 0.661 1.00 96.44 88 LEU A C 1
ATOM 720 O O . LEU A 1 88 ? 16.714 3.855 0.661 1.00 96.44 88 LEU A O 1
ATOM 724 N N . THR A 1 89 ? 14.742 2.794 0.832 1.00 95.94 89 THR A N 1
ATOM 725 C CA . THR A 1 89 ? 15.327 1.476 1.129 1.00 95.94 89 THR A CA 1
ATOM 726 C C . THR A 1 89 ? 15.590 0.659 -0.125 1.00 95.94 89 THR A C 1
ATOM 728 O O . THR A 1 89 ? 16.513 -0.153 -0.129 1.00 95.94 89 THR A O 1
ATOM 731 N N . GLN A 1 90 ? 14.790 0.863 -1.182 1.00 94.69 90 GLN A N 1
ATOM 732 C CA . GLN A 1 90 ? 14.849 0.096 -2.430 1.00 94.69 90 GLN A CA 1
ATOM 733 C C . GLN A 1 90 ? 14.942 -1.410 -2.169 1.00 94.69 90 GLN A C 1
ATOM 735 O O . GLN A 1 90 ? 15.778 -2.098 -2.753 1.00 94.69 90 GLN A O 1
ATOM 740 N N . ASN A 1 91 ? 14.123 -1.911 -1.246 1.00 93.00 91 ASN A N 1
ATOM 741 C CA . ASN A 1 91 ? 14.048 -3.326 -0.923 1.00 93.00 91 ASN A CA 1
ATOM 742 C C . ASN A 1 91 ? 12.696 -3.879 -1.402 1.00 93.00 91 ASN A C 1
ATOM 744 O O . ASN A 1 91 ? 11.669 -3.416 -0.909 1.00 93.00 91 ASN A O 1
ATOM 748 N N . PRO A 1 92 ? 12.659 -4.828 -2.354 1.00 91.56 92 PRO A N 1
ATOM 749 C CA . PRO A 1 92 ? 13.779 -5.482 -3.034 1.00 91.56 92 PRO A CA 1
ATOM 750 C C . PRO A 1 92 ? 14.505 -4.535 -3.989 1.00 91.56 92 PRO A C 1
ATOM 752 O O . PRO A 1 92 ? 13.927 -3.555 -4.455 1.00 91.56 92 PRO A O 1
ATOM 755 N N . LYS A 1 93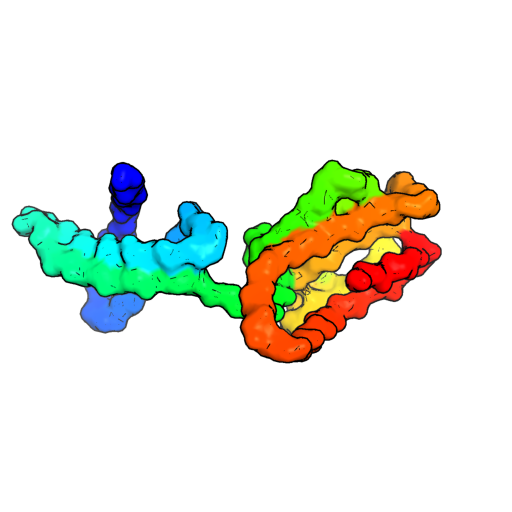 ? 15.769 -4.845 -4.297 1.00 92.81 93 LYS A N 1
ATOM 756 C CA . LYS A 1 93 ? 16.616 -4.002 -5.147 1.00 92.81 93 LYS A CA 1
ATOM 757 C C . LYS A 1 93 ? 16.024 -3.860 -6.546 1.00 92.81 93 LYS A C 1
ATOM 759 O O . LYS A 1 93 ? 15.750 -4.863 -7.199 1.00 92.81 93 LYS A O 1
ATOM 764 N N . ARG A 1 94 ? 15.896 -2.615 -7.009 1.00 92.75 94 ARG A N 1
ATOM 765 C CA . ARG A 1 94 ? 15.491 -2.293 -8.382 1.00 92.75 94 ARG A CA 1
ATOM 766 C C . ARG A 1 94 ? 16.687 -2.110 -9.316 1.00 92.75 94 ARG A C 1
ATOM 768 O O . ARG A 1 94 ? 17.801 -1.816 -8.870 1.00 92.75 94 ARG A O 1
ATOM 775 N N . SER A 1 95 ? 16.450 -2.234 -10.616 1.00 94.19 95 SER A N 1
ATOM 776 C CA . SER A 1 95 ? 17.438 -1.964 -11.662 1.00 94.19 95 SER A CA 1
ATOM 777 C C . SER A 1 95 ? 18.035 -0.546 -11.549 1.00 94.19 95 SER A C 1
ATOM 779 O O . SER A 1 95 ? 17.307 0.407 -11.251 1.00 94.19 95 SER A O 1
ATOM 781 N N . PRO A 1 96 ? 19.342 -0.353 -11.821 1.00 92.38 96 PRO A N 1
ATOM 782 C CA . PRO A 1 96 ? 19.964 0.971 -11.788 1.00 92.38 96 PRO A CA 1
ATOM 783 C C . PRO A 1 96 ? 19.267 1.972 -12.712 1.00 92.38 96 PRO A C 1
ATOM 785 O O . PRO A 1 96 ? 18.868 1.616 -13.819 1.00 92.38 96 PRO A O 1
ATOM 788 N N . ASN A 1 97 ? 19.174 3.232 -12.278 1.00 89.75 97 ASN A N 1
ATOM 789 C CA . ASN A 1 97 ? 18.535 4.324 -13.027 1.00 89.75 97 ASN A CA 1
ATOM 790 C C . ASN A 1 97 ? 17.067 4.044 -13.409 1.00 89.75 97 ASN A C 1
ATOM 792 O O . ASN A 1 97 ? 16.592 4.519 -14.439 1.00 89.75 97 ASN A O 1
ATOM 796 N N . THR A 1 98 ? 16.350 3.262 -12.597 1.00 92.19 98 THR A N 1
ATOM 797 C CA . THR A 1 98 ? 14.913 3.002 -12.769 1.00 92.19 98 THR A CA 1
ATOM 798 C C . THR A 1 98 ? 14.121 3.363 -11.517 1.00 92.19 98 THR A C 1
ATOM 800 O O . THR A 1 98 ? 14.702 3.646 -10.468 1.00 92.19 98 THR A O 1
ATOM 803 N N . GLY A 1 99 ? 12.792 3.320 -11.651 1.00 89.38 99 GLY A N 1
ATOM 804 C CA . GLY A 1 99 ? 11.826 3.557 -10.582 1.00 89.38 99 GLY A CA 1
ATOM 805 C C . GLY A 1 99 ? 11.683 5.033 -10.191 1.00 89.38 99 GLY A C 1
ATOM 806 O O . GLY A 1 99 ? 12.554 5.851 -10.495 1.00 89.38 99 GLY A O 1
ATOM 807 N N . PRO A 1 100 ? 10.577 5.399 -9.528 1.00 95.12 100 PRO A N 1
ATOM 808 C CA . PRO A 1 100 ? 10.330 6.786 -9.166 1.00 95.12 100 PRO A CA 1
ATOM 809 C C . PRO A 1 100 ? 11.241 7.229 -8.001 1.00 95.12 100 PRO A C 1
ATOM 811 O O . PRO A 1 100 ? 11.709 6.384 -7.224 1.00 95.12 100 PRO A O 1
ATOM 814 N N . PRO A 1 101 ? 11.532 8.537 -7.870 1.00 94.06 101 PRO A N 1
ATOM 815 C CA . PRO A 1 101 ? 12.305 9.071 -6.748 1.00 94.06 101 PRO A CA 1
ATOM 816 C C . PRO A 1 101 ? 11.505 9.126 -5.436 1.00 94.06 101 PRO A C 1
ATOM 818 O O . PRO A 1 101 ? 12.113 9.106 -4.372 1.00 94.06 101 PRO A O 1
ATOM 821 N N . THR A 1 102 ? 10.173 9.179 -5.510 1.00 96.81 102 THR A N 1
ATOM 822 C CA . THR A 1 102 ? 9.235 9.230 -4.376 1.00 96.81 102 THR A CA 1
ATOM 823 C C . THR A 1 102 ? 7.910 8.583 -4.781 1.00 96.81 102 THR A C 1
ATOM 825 O O . THR A 1 102 ? 7.659 8.387 -5.975 1.00 96.81 102 THR A O 1
ATOM 828 N N . ASP A 1 103 ? 7.053 8.272 -3.813 1.00 95.38 103 ASP A N 1
ATOM 829 C CA . ASP A 1 103 ? 5.637 7.995 -4.071 1.00 95.38 103 ASP A CA 1
ATOM 830 C C . ASP A 1 103 ? 4.851 9.320 -4.268 1.00 95.38 103 ASP A C 1
ATOM 832 O O . ASP A 1 103 ? 5.437 10.382 -4.522 1.00 95.38 103 ASP A O 1
ATOM 836 N N . ILE A 1 104 ? 3.519 9.269 -4.141 1.00 94.25 104 ILE A N 1
ATOM 837 C CA . ILE A 1 104 ? 2.651 10.450 -4.217 1.00 94.25 104 ILE A CA 1
ATOM 838 C C . ILE A 1 104 ? 2.796 11.405 -3.021 1.00 94.25 104 ILE A C 1
ATOM 840 O O . ILE A 1 104 ? 2.418 12.570 -3.144 1.00 94.25 104 ILE A O 1
ATOM 844 N N . SER A 1 105 ? 3.318 10.945 -1.878 1.00 93.19 105 SER A N 1
ATOM 845 C CA . SER A 1 105 ? 3.577 11.794 -0.709 1.00 93.19 105 SER A CA 1
ATOM 846 C C . SER A 1 105 ? 4.709 12.796 -0.957 1.00 93.19 105 SER A C 1
ATOM 848 O O . SER A 1 105 ? 4.805 13.811 -0.268 1.00 93.19 105 SER A O 1
ATOM 850 N N . GLY A 1 106 ? 5.555 12.533 -1.961 1.00 95.00 106 GLY A N 1
ATOM 851 C CA . GLY A 1 106 ? 6.699 13.377 -2.297 1.00 95.00 106 GLY A CA 1
ATOM 852 C C . GLY A 1 106 ? 7.921 13.149 -1.406 1.00 95.00 106 GLY A C 1
ATOM 853 O O . GLY A 1 106 ? 8.847 13.960 -1.450 1.00 95.00 106 GLY A O 1
ATOM 854 N N . THR A 1 107 ? 7.957 12.065 -0.624 1.00 96.31 107 THR A N 1
ATOM 855 C CA . THR A 1 107 ? 9.120 11.679 0.189 1.00 96.31 107 THR A CA 1
ATOM 856 C C . THR A 1 107 ? 9.716 10.335 -0.261 1.00 96.31 107 THR A C 1
ATOM 858 O O . THR A 1 107 ? 9.017 9.503 -0.848 1.00 96.31 107 THR A O 1
ATOM 861 N N . PRO A 1 108 ? 11.022 10.087 -0.039 1.00 97.06 108 PRO A N 1
ATOM 862 C CA . PRO A 1 108 ? 11.634 8.790 -0.338 1.00 97.06 108 PRO A CA 1
ATOM 863 C C . PRO A 1 108 ? 11.110 7.627 0.521 1.00 97.06 108 PRO A C 1
ATOM 865 O O . PRO A 1 108 ? 11.253 6.468 0.122 1.00 97.06 108 PRO A O 1
ATOM 868 N N . GLU A 1 109 ? 10.554 7.918 1.699 1.00 97.00 109 GLU A N 1
ATOM 869 C CA . GLU A 1 109 ? 10.009 6.950 2.656 1.00 97.00 109 GLU A CA 1
ATOM 870 C C . GLU A 1 109 ? 8.658 6.375 2.226 1.00 97.00 109 GLU A C 1
ATOM 872 O O . GLU A 1 109 ? 8.373 5.227 2.579 1.00 97.00 109 GLU A O 1
ATOM 877 N N . GLY A 1 110 ? 7.858 7.154 1.490 1.00 96.81 110 GLY A N 1
ATOM 878 C CA . GLY A 1 110 ? 6.519 6.764 1.059 1.00 96.81 110 GLY A CA 1
ATOM 879 C C . GLY A 1 110 ? 6.527 5.559 0.122 1.00 96.81 110 GLY A C 1
ATOM 880 O O . GLY A 1 110 ? 7.491 5.310 -0.619 1.00 96.81 110 GLY A O 1
ATOM 881 N N . TYR A 1 111 ? 5.457 4.776 0.181 1.00 97.25 111 TYR A N 1
ATOM 882 C CA . TYR A 1 111 ? 5.409 3.437 -0.387 1.00 97.25 111 TYR A CA 1
ATOM 883 C C . TYR A 1 111 ? 4.547 3.345 -1.642 1.00 97.25 111 TYR A C 1
ATOM 885 O O . TYR A 1 111 ? 3.541 4.019 -1.829 1.00 97.25 111 TYR A O 1
ATOM 893 N N . TYR A 1 112 ? 4.943 2.434 -2.521 1.00 97.38 112 TYR A N 1
ATOM 894 C CA . TYR A 1 112 ? 4.203 2.075 -3.721 1.00 97.38 112 TYR A CA 1
ATOM 895 C C . TYR A 1 112 ? 4.343 0.581 -3.995 1.00 97.38 112 TYR A C 1
ATOM 897 O O . TYR A 1 112 ? 5.264 -0.088 -3.517 1.00 97.38 112 TYR A O 1
ATOM 905 N N . MET A 1 113 ? 3.424 0.051 -4.798 1.00 97.50 113 MET A N 1
ATOM 906 C CA . MET A 1 113 ? 3.562 -1.295 -5.340 1.00 97.50 113 MET A CA 1
ATOM 907 C C . MET A 1 113 ? 4.489 -1.260 -6.554 1.00 97.50 113 MET A C 1
ATOM 909 O O . MET A 1 113 ? 4.355 -0.420 -7.443 1.00 97.50 113 MET A O 1
ATOM 913 N N . PHE A 1 114 ? 5.447 -2.176 -6.575 1.00 97.06 114 PHE A N 1
ATOM 914 C CA . PHE A 1 114 ? 6.541 -2.220 -7.532 1.00 97.06 114 PHE A CA 1
ATOM 915 C C . PHE A 1 114 ? 6.698 -3.622 -8.118 1.00 97.06 114 PHE A C 1
ATOM 917 O O . PHE A 1 114 ? 6.551 -4.618 -7.415 1.00 97.06 114 PHE A O 1
ATOM 924 N N . ILE A 1 115 ? 7.076 -3.686 -9.392 1.00 96.19 115 ILE A N 1
ATOM 925 C CA . ILE A 1 115 ? 7.555 -4.906 -10.037 1.00 96.19 115 ILE A CA 1
ATOM 926 C C . ILE A 1 115 ? 8.915 -4.664 -10.683 1.00 96.19 115 ILE A C 1
ATOM 928 O O . ILE A 1 115 ? 9.125 -3.659 -11.364 1.00 96.19 115 ILE A O 1
ATOM 932 N N . GLU A 1 116 ? 9.832 -5.614 -10.511 1.00 95.19 116 GLU A N 1
ATOM 933 C CA . GLU A 1 116 ? 11.102 -5.622 -11.234 1.00 95.19 116 GLU A CA 1
ATOM 934 C C . GLU A 1 116 ? 10.923 -6.365 -12.561 1.00 95.19 116 GLU A C 1
ATOM 936 O O . GLU A 1 116 ? 10.544 -7.536 -12.582 1.00 95.19 116 GLU A O 1
ATOM 941 N N . THR A 1 117 ? 11.181 -5.668 -13.668 1.00 94.38 117 THR A N 1
ATOM 942 C CA . THR A 1 117 ? 10.963 -6.185 -15.033 1.00 94.38 117 THR A CA 1
ATOM 943 C C . THR A 1 117 ? 12.240 -6.695 -15.695 1.00 94.38 117 THR A C 1
ATOM 945 O O . THR A 1 117 ? 12.188 -7.279 -16.775 1.00 94.38 117 THR A O 1
ATOM 948 N N . SER A 1 118 ? 13.405 -6.468 -15.085 1.00 93.69 118 SER A N 1
ATOM 949 C CA . SER A 1 118 ? 14.676 -6.974 -15.595 1.00 93.69 118 SER A CA 1
ATOM 950 C C . SER A 1 118 ? 14.847 -8.481 -15.369 1.00 93.69 118 SER A C 1
ATOM 952 O O . SER A 1 118 ? 14.001 -9.170 -14.797 1.00 93.69 118 SER A O 1
ATOM 954 N N . ARG A 1 119 ? 15.969 -9.019 -15.865 1.00 91.81 119 ARG A N 1
ATOM 955 C CA . ARG A 1 119 ? 16.301 -10.442 -15.733 1.00 91.81 119 ARG A CA 1
ATOM 956 C C . ARG A 1 119 ? 16.210 -10.886 -14.262 1.00 91.81 119 ARG A C 1
ATOM 958 O O . ARG A 1 119 ? 16.733 -10.186 -13.398 1.00 91.81 119 ARG A O 1
ATOM 965 N N . PRO A 1 120 ? 15.623 -12.061 -13.983 1.00 94.19 120 PRO A N 1
ATOM 966 C CA . PRO A 1 120 ? 15.361 -13.153 -14.926 1.00 94.19 120 PRO A CA 1
ATOM 967 C C . PRO A 1 120 ? 13.960 -13.156 -15.567 1.00 94.19 120 PRO A C 1
ATOM 969 O O . PRO A 1 120 ? 13.569 -14.196 -16.077 1.00 94.19 120 PRO A O 1
ATOM 972 N N . ARG A 1 121 ? 13.203 -12.047 -15.555 1.00 95.25 121 ARG A N 1
ATOM 973 C CA . ARG A 1 121 ? 11.875 -12.001 -16.196 1.00 95.25 121 ARG A CA 1
ATOM 974 C C . ARG A 1 121 ? 11.916 -12.376 -17.679 1.00 95.25 121 ARG A C 1
ATOM 976 O O . ARG A 1 121 ? 12.823 -11.954 -18.408 1.00 95.25 121 ARG A O 1
ATOM 983 N N . GLU A 1 122 ? 10.906 -13.122 -18.115 1.00 96.06 122 GLU A N 1
ATOM 984 C CA . GLU A 1 122 ? 10.729 -13.578 -19.495 1.00 96.06 122 GLU A CA 1
ATOM 985 C C . GLU A 1 122 ? 9.539 -12.901 -20.189 1.00 96.06 122 GLU A C 1
ATOM 987 O O . GLU A 1 122 ? 8.654 -12.311 -19.563 1.00 96.06 122 GLU A O 1
ATOM 992 N N . LEU A 1 123 ? 9.515 -12.961 -21.525 1.00 94.56 123 LEU A N 1
ATOM 993 C CA . LEU A 1 123 ? 8.394 -12.435 -22.298 1.00 94.56 123 LEU A CA 1
ATOM 994 C C . LEU A 1 123 ? 7.125 -13.223 -21.960 1.00 94.56 123 LEU A C 1
ATOM 996 O O . LEU A 1 123 ? 7.039 -14.415 -22.234 1.00 94.56 123 LEU A O 1
ATOM 1000 N N . GLY A 1 124 ? 6.119 -12.525 -21.441 1.00 94.12 124 GLY A N 1
ATOM 1001 C CA . GLY A 1 124 ? 4.846 -13.129 -21.060 1.00 94.12 124 GLY A CA 1
ATOM 1002 C C . GLY A 1 124 ? 4.699 -13.379 -19.563 1.00 94.12 124 GLY A C 1
ATOM 1003 O O . GLY A 1 124 ? 3.574 -13.661 -19.153 1.00 94.12 124 GLY A O 1
ATOM 1004 N N . ASP A 1 125 ? 5.757 -13.195 -18.763 1.00 97.31 125 ASP A N 1
ATOM 1005 C CA . ASP A 1 125 ? 5.643 -13.172 -17.303 1.00 97.31 125 ASP A CA 1
ATOM 1006 C C . ASP A 1 125 ? 4.646 -12.090 -16.867 1.00 97.31 125 ASP A C 1
ATOM 1008 O O . ASP A 1 125 ? 4.667 -10.954 -17.357 1.00 97.31 125 ASP A O 1
ATOM 1012 N N . ARG A 1 126 ? 3.769 -12.439 -15.926 1.00 97.19 126 ARG A N 1
ATOM 1013 C CA . ARG A 1 126 ? 2.745 -11.549 -15.373 1.00 97.19 126 ARG A CA 1
ATOM 1014 C C . ARG A 1 126 ? 2.801 -11.533 -13.853 1.00 97.19 126 ARG A C 1
ATOM 1016 O O . ARG A 1 126 ? 3.058 -12.561 -13.238 1.00 97.19 126 ARG A O 1
ATOM 1023 N N . ALA A 1 127 ? 2.472 -10.367 -13.309 1.00 97.69 127 ALA A N 1
ATOM 1024 C CA . ALA A 1 127 ? 2.198 -10.142 -11.899 1.00 97.69 127 ALA A CA 1
ATOM 1025 C C . ALA A 1 127 ? 0.811 -9.514 -11.762 1.00 97.69 127 ALA A C 1
ATOM 1027 O O . ALA A 1 127 ? 0.490 -8.549 -12.469 1.00 97.69 127 ALA A O 1
ATOM 1028 N N . ARG A 1 128 ? -0.018 -10.030 -10.864 1.00 98.12 128 ARG A N 1
ATOM 1029 C CA . ARG A 1 128 ? -1.405 -9.624 -10.654 1.00 98.12 128 ARG A CA 1
ATOM 1030 C C . ARG A 1 128 ? -1.630 -9.313 -9.184 1.00 98.12 128 ARG A C 1
ATOM 1032 O O . ARG A 1 128 ? -1.478 -10.157 -8.309 1.00 98.12 128 ARG A O 1
ATOM 1039 N N . LEU A 1 129 ? -2.055 -8.078 -8.943 1.00 97.44 129 LEU A N 1
ATOM 1040 C CA . LEU A 1 129 ? -2.492 -7.614 -7.638 1.00 97.44 129 LEU A CA 1
ATOM 1041 C C . LEU A 1 129 ? -4.019 -7.512 -7.652 1.00 97.44 129 LEU A C 1
ATOM 1043 O O . LEU A 1 129 ? -4.593 -6.796 -8.470 1.00 97.44 129 LEU A O 1
ATOM 1047 N N . VAL A 1 130 ? -4.672 -8.247 -6.762 1.00 95.62 130 VAL A N 1
ATOM 1048 C CA . VAL A 1 130 ? -6.127 -8.383 -6.702 1.00 95.62 130 VAL A CA 1
ATOM 1049 C C . VAL A 1 130 ? -6.671 -7.468 -5.614 1.00 95.62 130 VAL A C 1
ATOM 1051 O O . VAL A 1 130 ? -6.245 -7.539 -4.459 1.00 95.62 130 VAL A O 1
ATOM 1054 N N . SER A 1 131 ? -7.608 -6.595 -5.979 1.00 91.19 131 SER A N 1
ATOM 1055 C CA . SER A 1 131 ? -8.262 -5.699 -5.028 1.00 91.19 131 SER A CA 1
ATOM 1056 C C . SER A 1 131 ? -9.172 -6.458 -4.056 1.00 91.19 131 SER A C 1
ATOM 1058 O O . SER A 1 131 ? -9.661 -7.543 -4.387 1.00 91.19 131 SER A O 1
ATOM 1060 N N . PRO A 1 132 ? -9.485 -5.880 -2.884 1.00 87.56 132 PRO A N 1
ATOM 1061 C CA . PRO A 1 132 ? -10.613 -6.357 -2.099 1.00 87.56 132 PRO A CA 1
ATOM 1062 C C . PRO A 1 132 ? -11.926 -6.224 -2.889 1.00 87.56 132 PRO A C 1
ATOM 1064 O O . PRO A 1 132 ? -12.011 -5.557 -3.928 1.00 87.56 132 PRO A O 1
ATOM 1067 N N . LEU A 1 133 ? -12.965 -6.885 -2.381 1.00 82.69 133 LEU A N 1
ATOM 1068 C CA . LEU A 1 133 ? -14.313 -6.766 -2.921 1.00 82.69 133 LEU A CA 1
ATOM 1069 C C . LEU A 1 133 ? -14.942 -5.462 -2.440 1.00 82.69 133 LEU A C 1
ATOM 1071 O O . LEU A 1 133 ? -15.386 -5.369 -1.300 1.00 82.69 133 LEU A O 1
ATOM 1075 N N . TYR A 1 134 ? -15.040 -4.488 -3.336 1.00 77.62 134 TYR A N 1
ATOM 1076 C CA . TYR A 1 134 ? -15.756 -3.252 -3.056 1.00 77.62 134 TYR A CA 1
ATOM 1077 C C . TYR A 1 134 ? -17.265 -3.468 -3.183 1.00 77.62 134 TYR A C 1
ATOM 1079 O O . TYR A 1 134 ? -17.758 -3.953 -4.207 1.00 77.62 134 TYR A O 1
ATOM 1087 N N . ASN A 1 135 ? -18.020 -3.074 -2.154 1.00 70.94 135 ASN A N 1
ATOM 1088 C CA . ASN A 1 135 ? -19.481 -3.116 -2.188 1.00 70.94 135 ASN A CA 1
ATOM 1089 C C . ASN A 1 135 ? -20.021 -2.069 -3.168 1.00 70.94 135 ASN A C 1
ATOM 1091 O O . ASN A 1 135 ? -20.227 -0.898 -2.839 1.00 70.94 135 ASN A O 1
ATOM 1095 N N . ALA A 1 136 ? -20.254 -2.524 -4.393 1.00 66.62 136 ALA A N 1
ATOM 1096 C CA . ALA A 1 136 ? -20.694 -1.702 -5.497 1.00 66.62 136 ALA A CA 1
ATOM 1097 C C . ALA A 1 136 ? -22.229 -1.494 -5.489 1.00 66.62 136 ALA A C 1
ATOM 1099 O O . ALA A 1 136 ? -22.953 -2.171 -6.212 1.00 66.62 136 ALA A O 1
ATOM 1100 N N . SER A 1 137 ? -22.757 -0.591 -4.654 1.00 69.81 137 SER A N 1
ATOM 1101 C CA . SER A 1 137 ? -24.189 -0.222 -4.634 1.00 69.81 137 SER A CA 1
ATOM 1102 C C . SER A 1 137 ? -24.599 0.833 -5.676 1.00 69.81 137 SER A C 1
ATOM 1104 O O . SER A 1 137 ? -25.787 1.009 -5.951 1.00 69.81 137 SER A O 1
ATOM 1106 N N . ALA A 1 138 ? -23.638 1.546 -6.263 1.00 68.81 138 ALA A N 1
ATOM 1107 C CA . ALA A 1 138 ? -23.852 2.572 -7.273 1.00 68.81 138 ALA A CA 1
ATOM 1108 C C . ALA A 1 138 ? -23.875 1.979 -8.690 1.00 68.81 138 ALA A C 1
ATOM 1110 O O . ALA A 1 138 ? -23.272 0.952 -8.983 1.00 68.81 138 ALA A O 1
ATOM 1111 N N . LYS A 1 139 ? -24.561 2.663 -9.610 1.00 72.56 139 LYS A N 1
ATOM 1112 C CA . LYS A 1 139 ? -24.700 2.220 -11.007 1.00 72.56 139 LYS A CA 1
ATOM 1113 C C . LYS A 1 139 ? -23.388 2.305 -11.807 1.00 72.56 139 LYS A C 1
ATOM 1115 O O . LYS A 1 139 ? -23.243 1.600 -12.799 1.00 72.56 139 LYS A O 1
ATOM 1120 N N . PHE A 1 140 ? -22.460 3.168 -11.389 1.00 77.06 140 PHE A N 1
ATOM 1121 C CA . PHE A 1 140 ? -21.174 3.402 -12.047 1.00 77.06 140 PHE A CA 1
ATOM 1122 C C . PHE A 1 140 ? -20.080 3.664 -11.012 1.00 77.06 140 PHE A C 1
ATOM 1124 O O . PHE A 1 140 ? -20.330 4.329 -10.006 1.00 77.06 140 PHE A O 1
ATOM 1131 N N . TYR A 1 141 ? -18.872 3.182 -11.305 1.00 78.44 141 TYR A N 1
ATOM 1132 C CA . TYR A 1 141 ? -17.675 3.357 -10.489 1.00 78.44 141 TYR A CA 1
ATOM 1133 C C . TYR A 1 141 ? -16.518 3.846 -11.351 1.00 78.44 141 TYR A C 1
ATOM 1135 O O . TYR A 1 141 ? -16.353 3.398 -12.485 1.00 78.44 141 TYR A O 1
ATOM 1143 N N . CYS A 1 142 ? -15.714 4.746 -10.792 1.00 85.44 142 CYS A N 1
ATOM 1144 C CA . CYS A 1 142 ? -14.466 5.195 -11.391 1.00 85.44 142 CYS A CA 1
ATOM 1145 C C . CYS A 1 142 ? -13.305 4.663 -10.556 1.00 85.44 142 CYS A C 1
ATOM 1147 O O . CYS A 1 142 ? -13.306 4.814 -9.335 1.00 85.44 142 CYS A O 1
ATOM 1149 N N . VAL A 1 143 ? -12.312 4.087 -11.225 1.00 87.38 143 VAL A N 1
ATOM 1150 C CA . VAL A 1 143 ? -11.031 3.719 -10.619 1.00 87.38 143 VAL A CA 1
ATOM 1151 C C . VAL A 1 143 ? -9.984 4.688 -11.151 1.00 87.38 143 VAL A C 1
ATOM 1153 O O . VAL A 1 143 ? -9.891 4.901 -12.360 1.00 87.38 143 VAL A O 1
ATOM 1156 N N . SER A 1 144 ? -9.213 5.294 -10.255 1.00 91.62 144 SER A N 1
ATOM 1157 C CA . SER A 1 144 ? -8.069 6.134 -10.600 1.00 91.62 144 SER A CA 1
ATOM 1158 C C . SER A 1 144 ? -6.841 5.665 -9.835 1.00 91.62 144 SER A C 1
ATOM 1160 O O . SER A 1 144 ? -6.927 5.244 -8.682 1.00 91.62 144 SER A O 1
ATOM 1162 N N . PHE A 1 145 ? -5.688 5.715 -10.492 1.00 94.94 145 PHE A N 1
ATOM 1163 C CA . PHE A 1 145 ? -4.414 5.333 -9.902 1.00 94.94 145 PHE A CA 1
ATOM 1164 C C . PHE A 1 145 ? -3.272 6.088 -10.581 1.00 94.94 145 PHE A C 1
ATOM 1166 O O . PHE A 1 145 ? -3.369 6.492 -11.742 1.00 94.94 145 PHE A O 1
ATOM 1173 N N . PHE A 1 146 ? -2.182 6.270 -9.842 1.00 95.75 146 PHE A N 1
ATOM 1174 C CA . PHE A 1 146 ? -0.920 6.775 -10.372 1.00 95.75 146 PHE A CA 1
ATOM 1175 C C . PHE A 1 146 ? -0.055 5.591 -10.807 1.00 95.75 146 PHE A C 1
ATOM 1177 O O . PHE A 1 146 ? -0.051 4.552 -10.150 1.00 95.75 146 PHE A O 1
ATOM 1184 N N . TYR A 1 147 ? 0.688 5.738 -11.903 1.00 96.06 147 TYR A N 1
ATOM 1185 C CA . TYR A 1 147 ? 1.607 4.708 -12.384 1.00 96.06 147 TYR A CA 1
ATOM 1186 C C . TYR A 1 147 ? 2.919 5.332 -12.862 1.00 96.06 147 TYR A C 1
ATOM 1188 O O . TYR A 1 147 ? 2.955 6.465 -13.338 1.00 96.06 147 TYR A O 1
ATOM 1196 N N . HIS A 1 148 ? 4.006 4.571 -12.743 1.00 95.69 148 HIS A N 1
ATOM 1197 C CA . HIS A 1 148 ? 5.323 4.954 -13.237 1.00 95.69 148 HIS A CA 1
ATOM 1198 C C . HIS A 1 148 ? 5.973 3.758 -13.936 1.00 95.69 148 HIS A C 1
ATOM 1200 O O . HIS A 1 148 ? 6.321 2.765 -13.299 1.00 95.69 148 HIS A O 1
ATOM 1206 N N . MET A 1 149 ? 6.165 3.863 -15.250 1.00 95.38 149 MET A N 1
ATOM 1207 C CA . MET A 1 149 ? 6.762 2.813 -16.076 1.00 95.38 149 MET A CA 1
ATOM 1208 C C . MET A 1 149 ? 7.947 3.396 -16.843 1.00 95.38 149 MET A C 1
ATOM 1210 O O . MET A 1 149 ? 7.771 4.112 -17.825 1.00 95.38 149 MET A O 1
ATOM 1214 N N . TYR A 1 150 ? 9.161 3.098 -16.383 1.00 94.31 150 TYR A N 1
ATOM 1215 C CA . TYR A 1 150 ? 10.395 3.572 -17.005 1.00 94.31 150 TYR A CA 1
ATOM 1216 C C . TYR A 1 150 ? 11.483 2.501 -16.943 1.00 94.31 150 TYR A C 1
ATOM 1218 O O . TYR A 1 150 ? 11.762 1.953 -15.876 1.00 94.31 150 TYR A O 1
ATOM 1226 N N . GLY A 1 151 ? 12.114 2.226 -18.0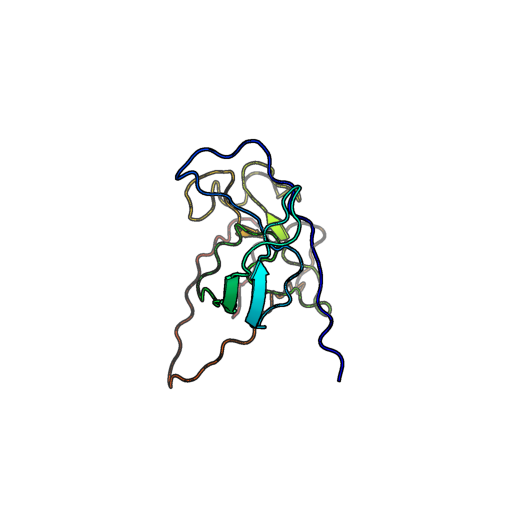83 1.00 91.69 151 GLY A N 1
ATOM 1227 C CA . GLY A 1 151 ? 13.185 1.241 -18.211 1.00 91.69 151 GLY A CA 1
ATOM 1228 C C . GLY A 1 151 ? 13.153 0.520 -19.557 1.00 91.69 151 GLY A C 1
ATOM 1229 O O . GLY A 1 151 ? 12.186 0.604 -20.306 1.00 91.69 151 GLY A O 1
ATOM 1230 N N . LYS A 1 152 ? 14.222 -0.214 -19.873 1.00 91.50 152 LYS A N 1
ATOM 1231 C CA . LYS A 1 152 ? 14.361 -0.928 -21.156 1.00 91.50 152 LYS A CA 1
ATOM 1232 C C . LYS A 1 152 ? 13.392 -2.109 -21.312 1.00 91.50 152 LYS A C 1
ATOM 1234 O O . LYS A 1 152 ? 13.056 -2.471 -22.433 1.00 91.50 152 LYS A O 1
ATOM 1239 N N . HIS A 1 153 ? 12.992 -2.719 -20.199 1.00 92.75 153 HIS A N 1
ATOM 1240 C CA . HIS A 1 153 ? 12.188 -3.944 -20.159 1.00 92.75 153 HIS A CA 1
ATOM 1241 C C . HIS A 1 153 ? 10.729 -3.689 -19.758 1.00 92.75 153 HIS A C 1
ATOM 1243 O O . HIS A 1 153 ? 10.031 -4.619 -19.367 1.00 92.75 153 HIS A O 1
ATOM 1249 N N . ILE A 1 154 ? 10.259 -2.438 -19.842 1.00 93.69 154 ILE A N 1
ATOM 1250 C CA . ILE A 1 154 ? 8.856 -2.132 -19.549 1.00 93.69 154 ILE A CA 1
ATOM 1251 C C . ILE A 1 154 ? 7.924 -2.882 -20.509 1.00 93.69 154 ILE A C 1
ATOM 1253 O O . ILE A 1 154 ? 8.206 -3.014 -21.700 1.00 93.69 154 ILE A O 1
ATOM 1257 N N . GLY A 1 155 ? 6.810 -3.364 -19.963 1.00 92.75 155 GLY A N 1
ATOM 1258 C CA . GLY A 1 155 ? 5.733 -4.007 -20.708 1.00 92.75 155 GLY A CA 1
ATOM 1259 C C . GLY A 1 155 ? 4.469 -3.151 -20.716 1.00 92.75 155 GLY A C 1
ATOM 1260 O O . GLY A 1 155 ? 4.521 -1.943 -20.933 1.00 92.75 155 GLY A O 1
ATOM 1261 N N . SER A 1 156 ? 3.329 -3.787 -20.447 1.00 94.81 156 SER A N 1
ATOM 1262 C CA . SER A 1 156 ? 2.019 -3.137 -20.324 1.00 94.81 156 SER A CA 1
ATOM 1263 C C . SER A 1 156 ? 1.455 -3.303 -18.913 1.00 94.81 156 SER A C 1
ATOM 1265 O O . SER A 1 156 ? 1.782 -4.266 -18.221 1.00 94.81 156 SER A O 1
ATOM 1267 N N . LEU A 1 157 ? 0.604 -2.362 -18.505 1.00 95.19 157 LEU A N 1
ATOM 1268 C CA . LEU A 1 157 ? -0.232 -2.452 -17.311 1.00 95.19 157 LEU A CA 1
ATOM 1269 C C . LEU A 1 157 ? -1.688 -2.574 -17.773 1.00 95.19 157 LEU A C 1
ATOM 1271 O O . LEU A 1 157 ? -2.145 -1.740 -18.552 1.00 95.19 157 LEU A O 1
ATOM 1275 N N . ASN A 1 158 ? -2.389 -3.609 -17.312 1.00 94.12 158 ASN A N 1
ATOM 1276 C CA . ASN A 1 158 ? -3.789 -3.876 -17.653 1.00 94.12 158 ASN A CA 1
ATOM 1277 C C . ASN A 1 158 ? -4.632 -3.875 -16.370 1.00 94.12 158 ASN A C 1
ATOM 1279 O O . ASN A 1 158 ? -4.145 -4.338 -15.337 1.00 94.12 158 ASN A O 1
ATOM 1283 N N . LEU A 1 159 ? -5.862 -3.360 -16.464 1.00 89.25 159 LEU A N 1
ATOM 1284 C CA . LEU A 1 159 ? -6.880 -3.368 -15.407 1.00 89.25 159 LEU A CA 1
ATOM 1285 C C . LEU A 1 159 ? -7.992 -4.358 -15.762 1.00 89.25 159 LEU A C 1
ATOM 1287 O O . LEU A 1 159 ? -8.416 -4.338 -16.941 1.00 89.25 159 LEU A O 1
#